Protein AF-A0A060BRW9-F1 (afdb_monomer_lite)

Secondary structure (DSSP, 8-state):
-PPPGGGS-GGGGS-TTS---TT-------EEEEEEESSHHHHHHS--STTEEEEE-THHHHH--SSSEETTSSS--GGGHHHHTTHHHHHHHHHH---SEEEEEETT-

Structure (mmCIF, N/CA/C/O backbone):
data_AF-A0A060BRW9-F1
#
_entry.id   AF-A0A060BRW9-F1
#
loop_
_atom_site.group_PDB
_atom_site.id
_atom_site.type_symbol
_atom_site.label_atom_id
_atom_site.label_alt_id
_atom_site.label_comp_id
_atom_site.label_asym_id
_atom_site.label_entity_id
_atom_site.label_seq_id
_atom_site.pdbx_PDB_ins_code
_atom_site.Cartn_x
_atom_site.Cartn_y
_atom_site.Cartn_z
_atom_site.occupancy
_atom_site.B_iso_or_equiv
_atom_site.auth_seq_id
_atom_site.auth_comp_id
_atom_site.auth_asym_id
_atom_site.auth_atom_id
_atom_site.pdbx_PDB_model_num
ATOM 1 N N . MET A 1 1 ? -47.088 -2.646 21.583 1.00 39.97 1 MET A N 1
ATOM 2 C CA . MET A 1 1 ? -47.542 -1.340 22.097 1.00 39.97 1 MET A CA 1
ATOM 3 C C . MET A 1 1 ? -46.438 -0.351 21.786 1.00 39.97 1 MET A C 1
ATOM 5 O O . MET A 1 1 ? -45.440 -0.335 22.492 1.00 39.97 1 MET A O 1
ATOM 9 N N . GLU A 1 2 ? -46.548 0.338 20.651 1.00 41.41 2 GLU A N 1
ATOM 10 C CA . GLU A 1 2 ? -45.625 1.417 20.286 1.00 41.41 2 GLU A CA 1
ATOM 11 C C . GLU A 1 2 ? -45.956 2.637 21.148 1.00 41.41 2 GLU A C 1
ATOM 13 O O . GLU A 1 2 ? -47.100 3.085 21.165 1.00 41.41 2 GLU A O 1
ATOM 18 N N . LEU A 1 3 ? -44.976 3.129 21.904 1.00 43.69 3 LEU A N 1
ATOM 19 C CA . LEU A 1 3 ? -45.092 4.395 22.623 1.00 43.69 3 LEU A CA 1
ATOM 20 C C . LEU A 1 3 ? -44.765 5.525 21.645 1.00 43.69 3 LEU A C 1
ATOM 22 O O . LEU A 1 3 ? -43.735 5.486 20.969 1.00 43.69 3 LEU A O 1
ATOM 26 N N . SER A 1 4 ? -45.668 6.501 21.545 1.00 54.47 4 SER A N 1
ATOM 27 C CA . SER A 1 4 ? -45.520 7.647 20.657 1.00 54.47 4 SER A CA 1
ATOM 28 C C . SER A 1 4 ? -44.482 8.621 21.222 1.00 54.47 4 SER A C 1
ATOM 30 O O . SER A 1 4 ? -44.374 8.811 22.432 1.00 54.47 4 SER A O 1
ATOM 32 N N . ILE A 1 5 ? -43.704 9.264 20.348 1.00 56.06 5 ILE A N 1
ATOM 33 C CA . ILE A 1 5 ? -42.621 10.188 20.741 1.00 56.06 5 ILE A CA 1
ATOM 34 C C . ILE A 1 5 ? -43.131 11.429 21.504 1.00 56.06 5 ILE A C 1
ATOM 36 O O . ILE A 1 5 ? -42.341 12.148 22.111 1.00 56.06 5 ILE A O 1
ATOM 40 N N . PHE A 1 6 ? -44.444 11.669 21.487 1.00 59.84 6 PHE A N 1
ATOM 41 C CA . PHE A 1 6 ? -45.094 12.809 22.130 1.00 59.84 6 PHE A CA 1
ATOM 42 C C . PHE A 1 6 ? -45.402 12.591 23.617 1.00 59.84 6 PHE A C 1
ATOM 44 O O . PHE A 1 6 ? -45.711 13.557 24.307 1.00 59.84 6 PHE A O 1
ATOM 51 N N . ASP A 1 7 ? -45.266 11.363 24.125 1.00 64.19 7 ASP A N 1
ATOM 52 C CA . ASP A 1 7 ? -45.575 11.025 25.522 1.00 64.19 7 ASP A CA 1
ATOM 53 C C . ASP A 1 7 ? -44.355 11.131 26.459 1.00 64.19 7 ASP A C 1
ATOM 55 O O . ASP A 1 7 ? -44.431 10.790 27.640 1.00 64.19 7 ASP A O 1
ATOM 59 N N . ILE A 1 8 ? -43.207 11.594 25.948 1.00 60.91 8 ILE A N 1
ATOM 60 C CA . ILE A 1 8 ? -41.955 11.676 26.706 1.00 60.91 8 ILE A CA 1
ATOM 61 C C . ILE A 1 8 ? -41.808 13.091 27.302 1.00 60.91 8 ILE A C 1
ATOM 63 O O . ILE A 1 8 ? -41.731 14.065 26.549 1.00 60.91 8 ILE A O 1
ATOM 67 N N . PRO A 1 9 ? -41.747 13.249 28.638 1.00 65.56 9 PRO A N 1
ATOM 68 C CA . PRO A 1 9 ? -41.603 14.558 29.271 1.00 65.56 9 PRO A CA 1
ATOM 69 C C . PRO A 1 9 ? -40.269 15.219 28.891 1.00 65.56 9 PRO A C 1
ATOM 71 O O . PRO A 1 9 ? -39.212 14.597 28.950 1.00 65.56 9 PRO A O 1
ATOM 74 N N . PHE A 1 10 ? -40.301 16.514 28.553 1.00 59.19 10 PHE A N 1
ATOM 75 C CA . PHE A 1 10 ? -39.138 17.277 28.063 1.00 59.19 10 PHE A CA 1
ATOM 76 C C . PHE A 1 10 ? -37.913 17.221 28.998 1.00 59.19 10 PHE A C 1
ATOM 78 O O . PHE A 1 10 ? -36.774 17.313 28.548 1.00 59.19 10 PHE A O 1
ATOM 85 N N . SER A 1 11 ? -38.127 17.006 30.300 1.00 56.41 11 SER A N 1
ATOM 86 C CA . SER A 1 11 ? -37.057 16.861 31.291 1.00 56.41 11 SER A CA 1
ATOM 87 C C . SER A 1 11 ? -36.241 15.572 31.152 1.00 56.41 11 SER A C 1
ATOM 89 O O . SER A 1 11 ? -35.112 15.537 31.631 1.00 56.41 11 SER A O 1
ATOM 91 N N . SER A 1 12 ? -36.762 14.523 30.503 1.00 53.25 12 SER A N 1
ATOM 92 C CA . SER A 1 12 ? -36.022 13.271 30.288 1.00 53.25 12 SER A CA 1
ATOM 93 C C . SER A 1 12 ? -35.185 13.269 29.004 1.00 53.25 12 SER A C 1
ATOM 95 O O . SER A 1 12 ? -34.451 12.318 28.771 1.00 53.25 12 SER A O 1
ATOM 97 N N . LEU A 1 13 ? -35.258 14.320 28.174 1.00 51.38 13 LEU A N 1
ATOM 98 C CA . LEU A 1 13 ? -34.431 14.468 26.963 1.00 51.38 13 LEU A CA 1
ATOM 99 C C . LEU A 1 13 ? -32.984 14.907 27.258 1.00 51.38 13 LEU A C 1
ATOM 101 O O . LEU A 1 13 ? -32.147 14.886 26.357 1.00 51.38 13 LEU A O 1
ATOM 105 N N . TYR A 1 14 ? -32.689 15.308 28.498 1.00 51.56 14 TYR A N 1
ATOM 106 C CA . TYR A 1 14 ? -31.382 15.832 28.917 1.00 51.56 14 TYR A CA 1
ATOM 107 C C . TYR A 1 14 ? -30.698 14.992 30.002 1.00 51.56 14 TYR A C 1
ATOM 109 O O . TYR A 1 14 ? -29.629 15.372 30.481 1.00 51.56 14 TYR A O 1
ATOM 117 N N . ASP A 1 15 ? -31.281 13.852 30.381 1.00 47.91 15 ASP A N 1
ATOM 118 C CA . ASP A 1 15 ? -30.623 12.919 31.288 1.00 47.91 15 ASP A CA 1
ATOM 119 C C . ASP A 1 15 ? -29.503 12.184 30.537 1.00 47.91 15 ASP A C 1
ATOM 121 O O . ASP A 1 15 ? -29.725 11.273 29.739 1.00 47.91 15 ASP A O 1
ATOM 125 N N . SER A 1 16 ? -28.264 12.605 30.791 1.00 53.50 16 SER A N 1
ATOM 126 C CA . SER A 1 16 ? -27.053 12.044 30.190 1.00 53.50 16 SER A CA 1
ATOM 127 C C . SER A 1 16 ? -26.795 10.583 30.573 1.00 53.50 16 SER A C 1
ATOM 129 O O . SER A 1 16 ? -25.894 9.963 30.003 1.00 53.50 16 SER A O 1
ATOM 131 N N . THR A 1 17 ? -27.574 10.019 31.503 1.00 57.59 17 THR A N 1
ATOM 132 C CA . THR A 1 17 ? -27.457 8.622 31.933 1.00 57.59 17 THR A CA 1
ATOM 133 C C . THR A 1 17 ? -28.497 7.680 31.334 1.00 57.59 17 THR A C 1
ATOM 135 O O . THR A 1 17 ? -28.288 6.467 31.370 1.00 57.59 17 THR A O 1
ATOM 138 N N . LEU A 1 18 ? -29.555 8.185 30.692 1.00 52.94 18 LEU A N 1
ATOM 139 C CA . LEU A 1 18 ? -30.570 7.353 30.051 1.00 52.94 18 LEU A CA 1
ATOM 140 C C . LEU A 1 18 ? -30.922 7.910 28.668 1.00 52.94 18 LEU A C 1
ATOM 142 O O . LEU A 1 18 ? -31.803 8.740 28.509 1.00 52.94 18 LEU A O 1
ATOM 146 N N . ILE A 1 19 ? -30.276 7.327 27.652 1.00 55.66 19 ILE A N 1
ATOM 147 C CA . ILE A 1 19 ? -30.675 7.408 26.240 1.00 55.66 19 ILE A CA 1
ATOM 148 C C . ILE A 1 19 ? -30.416 8.797 25.619 1.00 55.66 19 ILE A C 1
ATOM 150 O O . ILE A 1 19 ? -31.323 9.587 25.375 1.00 55.66 19 ILE A O 1
ATOM 154 N N . GLY A 1 20 ? -29.156 9.061 25.249 1.00 52.62 20 GLY A N 1
ATOM 155 C CA . GLY A 1 20 ? -28.864 10.081 24.234 1.00 52.62 20 GLY A CA 1
ATOM 156 C C . GLY A 1 20 ? -29.676 9.820 22.951 1.00 52.62 20 GLY A C 1
ATOM 157 O O . GLY A 1 20 ? -30.073 8.675 22.708 1.00 52.62 20 GLY A O 1
ATOM 158 N N . PRO A 1 21 ? -29.952 10.842 22.117 1.00 53.53 21 PRO A N 1
ATOM 159 C CA . PRO A 1 21 ? -30.840 10.684 20.971 1.00 53.53 21 PRO A CA 1
ATOM 160 C C . PRO A 1 21 ? -30.386 9.509 20.098 1.00 53.53 21 PRO A C 1
ATOM 162 O O . PRO A 1 21 ? -29.208 9.394 19.759 1.00 53.53 21 PRO A O 1
ATOM 165 N N . MET A 1 22 ? -31.331 8.630 19.750 1.00 45.47 22 MET A N 1
ATOM 166 C CA . MET A 1 22 ? -31.116 7.317 19.115 1.00 45.47 22 MET A CA 1
ATOM 167 C C . MET A 1 22 ? -30.287 7.359 17.811 1.00 45.47 22 MET A C 1
ATOM 169 O O . MET A 1 22 ? -29.791 6.326 17.358 1.00 45.47 22 MET A O 1
ATOM 173 N N . TRP A 1 23 ? -30.103 8.542 17.216 1.00 57.28 23 TRP A N 1
ATOM 174 C CA . TRP A 1 23 ? -29.238 8.776 16.058 1.00 57.28 23 TRP A CA 1
ATOM 175 C C . TRP A 1 23 ? -27.740 8.885 16.395 1.00 57.28 23 TRP A C 1
ATOM 177 O O . TRP A 1 23 ? -26.914 8.729 15.499 1.00 57.28 23 TRP A O 1
ATOM 187 N N . ILE A 1 24 ? -27.349 9.088 17.660 1.00 52.25 24 ILE A N 1
ATOM 188 C CA . ILE A 1 24 ? -25.945 9.019 18.102 1.00 52.25 24 ILE A CA 1
ATOM 189 C C . ILE A 1 24 ? -25.623 7.567 18.462 1.00 52.25 24 ILE A C 1
ATOM 191 O O . ILE A 1 24 ? -25.251 7.229 19.584 1.00 52.25 24 ILE A O 1
ATOM 195 N N . LYS A 1 25 ? -25.732 6.667 17.484 1.00 53.25 25 LYS A N 1
ATOM 196 C CA . LYS A 1 25 ? -24.968 5.422 17.546 1.00 53.25 25 LYS A CA 1
ATOM 197 C C . LYS A 1 25 ? -23.548 5.757 17.111 1.00 53.25 25 LYS A C 1
ATOM 199 O O . LYS A 1 25 ? -23.186 5.556 15.956 1.00 53.25 25 LYS A O 1
ATOM 204 N N . ASN A 1 26 ? -22.741 6.278 18.036 1.00 58.69 26 ASN A N 1
ATOM 205 C CA . ASN A 1 26 ? -21.294 6.406 17.847 1.00 58.69 26 ASN A CA 1
ATOM 206 C C . ASN A 1 26 ? -20.650 5.009 17.888 1.00 58.69 26 ASN A C 1
ATOM 208 O O . ASN A 1 26 ? -19.898 4.667 18.796 1.00 58.69 26 ASN A O 1
ATOM 212 N N . GLY A 1 27 ? -20.984 4.170 16.905 1.00 65.00 27 GLY A N 1
ATOM 213 C CA . GLY A 1 27 ? -20.232 2.962 16.611 1.00 65.00 27 GLY A CA 1
ATOM 214 C C . GLY A 1 27 ? -18.838 3.370 16.150 1.00 65.00 27 GLY A C 1
ATOM 215 O O . GLY A 1 27 ? -18.688 4.237 15.288 1.00 65.00 27 GLY A O 1
ATOM 216 N N . LYS A 1 28 ? -17.807 2.772 16.746 1.00 72.56 28 LYS A N 1
ATOM 217 C CA . LYS A 1 28 ? -16.419 2.980 16.334 1.00 72.56 28 LYS A CA 1
ATOM 218 C C . LYS A 1 28 ? -16.252 2.457 14.902 1.00 72.56 28 LYS A C 1
ATOM 220 O O . LYS A 1 28 ? -16.170 1.248 14.716 1.00 72.56 28 LYS A O 1
ATOM 225 N N . LYS A 1 29 ? -16.236 3.356 13.913 1.00 81.31 29 LYS A N 1
ATOM 226 C CA . LYS A 1 29 ? -16.012 3.009 12.500 1.00 81.31 29 LYS A CA 1
ATOM 227 C C . LYS A 1 29 ? -14.595 2.460 12.307 1.00 81.31 29 LYS A C 1
ATOM 229 O O . LYS A 1 29 ? -13.644 3.040 12.841 1.00 81.31 29 LYS A O 1
ATOM 234 N N . ASP A 1 30 ? -14.447 1.363 11.563 1.00 88.62 30 ASP A N 1
ATOM 235 C CA . ASP A 1 30 ? -13.135 0.809 11.206 1.00 88.62 30 ASP A CA 1
ATOM 236 C C . ASP A 1 30 ? -12.516 1.661 10.094 1.00 88.62 30 ASP A C 1
ATOM 238 O O . ASP A 1 30 ? -13.030 1.722 8.974 1.00 88.62 30 ASP A O 1
ATOM 242 N N . MET A 1 31 ? -11.412 2.333 10.418 1.00 90.94 31 MET A N 1
ATOM 243 C CA . MET A 1 31 ? -10.661 3.166 9.485 1.00 90.94 31 MET A CA 1
ATOM 244 C C . MET A 1 31 ? -9.306 2.532 9.201 1.00 90.94 31 MET A C 1
ATOM 246 O O . MET A 1 31 ? -8.550 2.215 10.124 1.00 90.94 31 MET A O 1
ATOM 250 N N . ARG A 1 32 ? -8.974 2.410 7.915 1.00 93.06 32 ARG A N 1
ATOM 251 C CA . ARG A 1 32 ? -7.673 1.922 7.453 1.00 93.06 32 ARG A CA 1
ATOM 252 C C . ARG A 1 32 ? -7.092 2.900 6.451 1.00 93.06 32 ARG A C 1
ATOM 254 O O . ARG A 1 32 ? -7.725 3.203 5.446 1.00 93.06 32 ARG A O 1
ATOM 261 N N . ILE A 1 33 ? -5.892 3.390 6.734 1.00 93.06 33 ILE A N 1
ATOM 262 C CA . ILE A 1 33 ? -5.136 4.250 5.828 1.00 93.06 33 ILE A CA 1
ATOM 263 C C . ILE A 1 33 ? -4.010 3.411 5.238 1.00 93.06 33 ILE A C 1
ATOM 265 O O . ILE A 1 33 ? -3.180 2.886 5.976 1.00 93.06 33 ILE A O 1
ATOM 269 N N . LEU A 1 34 ? -3.983 3.278 3.919 1.00 93.50 34 LEU A N 1
ATOM 270 C CA . LEU A 1 34 ? -2.936 2.563 3.210 1.00 93.50 34 LEU A CA 1
ATOM 271 C C . LEU A 1 34 ? -1.846 3.534 2.771 1.00 93.50 34 LEU A C 1
ATOM 273 O O . LEU A 1 34 ? -2.096 4.482 2.031 1.00 93.50 34 LEU A O 1
ATOM 277 N N . VAL A 1 35 ? -0.629 3.276 3.225 1.00 93.62 35 VAL A N 1
ATOM 278 C CA . VAL A 1 35 ? 0.579 3.969 2.802 1.00 93.62 35 VAL A CA 1
ATOM 279 C C . VAL A 1 35 ? 1.190 3.179 1.657 1.00 93.62 35 VAL A C 1
ATOM 281 O O . VAL A 1 35 ? 1.620 2.036 1.840 1.00 93.62 35 VAL A O 1
ATOM 284 N N . VAL A 1 36 ? 1.202 3.783 0.473 1.00 92.62 36 VAL A N 1
ATOM 285 C CA . VAL A 1 36 ? 1.713 3.147 -0.743 1.00 92.62 36 VAL A CA 1
ATOM 286 C C . VAL A 1 36 ? 3.238 3.136 -0.717 1.00 92.62 36 VAL A C 1
ATOM 288 O O . VAL A 1 36 ? 3.868 4.173 -0.495 1.00 92.62 36 VAL A O 1
ATOM 291 N N . ALA A 1 37 ? 3.817 1.959 -0.946 1.00 91.81 37 ALA A N 1
ATOM 292 C CA . ALA A 1 37 ? 5.252 1.745 -1.040 1.00 91.81 37 ALA A CA 1
ATOM 293 C C . ALA A 1 37 ? 5.602 1.056 -2.366 1.00 91.81 37 ALA A C 1
ATOM 295 O O . ALA A 1 37 ? 5.204 -0.079 -2.622 1.00 91.81 37 ALA A O 1
ATOM 296 N N . SER A 1 38 ? 6.399 1.733 -3.187 1.00 89.25 38 SER A N 1
ATOM 297 C CA . SER A 1 38 ? 6.951 1.208 -4.445 1.00 89.25 38 SER A CA 1
ATOM 298 C C . SER A 1 38 ? 8.419 0.796 -4.315 1.00 89.25 38 SER A C 1
ATOM 300 O O . SER A 1 38 ? 9.024 0.328 -5.277 1.00 89.25 38 SER A O 1
ATOM 302 N N . SER A 1 39 ? 9.032 0.999 -3.145 1.00 88.25 39 SER A N 1
ATOM 303 C CA . SER A 1 39 ? 10.421 0.622 -2.882 1.00 88.25 39 SER A CA 1
ATOM 304 C C . SER A 1 39 ? 10.667 0.299 -1.400 1.00 88.25 39 SER A C 1
ATOM 306 O O . SER A 1 39 ? 9.919 0.767 -0.533 1.00 88.25 39 SER A O 1
ATOM 308 N N . PRO A 1 40 ? 11.762 -0.419 -1.066 1.00 86.25 40 PRO A N 1
ATOM 309 C CA . PRO A 1 40 ? 12.121 -0.717 0.325 1.00 86.25 40 PRO A CA 1
ATOM 310 C C . PRO A 1 40 ? 12.332 0.525 1.190 1.00 86.25 40 PRO A C 1
ATOM 312 O O . PRO A 1 40 ? 12.124 0.501 2.399 1.00 86.25 40 PRO A O 1
ATOM 315 N N . LYS A 1 41 ? 12.776 1.631 0.587 1.00 88.25 41 LYS A N 1
ATOM 316 C CA . LYS A 1 41 ? 12.997 2.886 1.310 1.00 88.25 41 LYS A CA 1
ATOM 317 C C . LYS A 1 41 ? 11.681 3.456 1.839 1.00 88.25 41 LYS A C 1
ATOM 319 O O . LYS A 1 41 ? 11.640 3.943 2.962 1.00 88.25 41 LYS A O 1
ATOM 324 N N . GLU A 1 42 ? 10.631 3.394 1.030 1.00 87.44 42 GLU A N 1
ATOM 325 C CA . GLU A 1 42 ? 9.307 3.924 1.364 1.00 87.44 42 GLU A CA 1
ATOM 326 C C . GLU A 1 42 ? 8.635 3.075 2.435 1.00 87.44 42 GLU A C 1
ATOM 328 O O . GLU A 1 42 ? 8.115 3.609 3.409 1.00 87.44 42 GLU A O 1
ATOM 333 N N . GLU A 1 43 ? 8.743 1.753 2.304 1.00 86.50 43 GLU A N 1
ATOM 334 C CA . GLU A 1 43 ? 8.254 0.788 3.290 1.00 86.50 43 GLU A CA 1
ATOM 335 C C . GLU A 1 43 ? 8.881 1.009 4.675 1.00 86.50 43 GLU A C 1
ATOM 337 O O . GLU A 1 43 ? 8.167 1.023 5.677 1.00 86.50 43 GLU A O 1
ATOM 342 N N . LYS A 1 44 ? 10.192 1.274 4.736 1.00 86.75 44 LYS A N 1
ATOM 343 C CA . LYS A 1 44 ? 10.893 1.596 5.991 1.00 86.75 44 LYS A CA 1
ATOM 344 C C . LYS A 1 44 ? 10.523 2.957 6.576 1.00 86.75 44 LYS A C 1
ATOM 346 O O . LYS A 1 44 ? 10.658 3.152 7.779 1.00 86.75 44 LYS A O 1
ATOM 351 N N . MET A 1 45 ? 10.111 3.905 5.737 1.00 84.88 45 MET A N 1
ATOM 352 C CA . MET A 1 45 ? 9.710 5.251 6.163 1.00 84.88 45 MET A CA 1
ATOM 353 C C . MET A 1 45 ? 8.234 5.333 6.559 1.00 84.88 45 MET A C 1
ATOM 355 O O . MET A 1 45 ? 7.836 6.284 7.228 1.00 84.88 45 MET A O 1
ATOM 359 N N . ALA A 1 46 ? 7.419 4.365 6.146 1.00 83.94 46 ALA A N 1
ATOM 360 C CA . ALA A 1 46 ? 5.999 4.356 6.432 1.00 83.94 46 ALA A CA 1
ATOM 361 C C . ALA A 1 46 ? 5.714 4.141 7.927 1.00 83.94 46 ALA A C 1
ATOM 363 O O . ALA A 1 46 ? 6.324 3.307 8.599 1.00 83.94 46 ALA A O 1
ATOM 364 N N . PHE A 1 47 ? 4.728 4.872 8.449 1.00 80.44 47 PHE A N 1
ATOM 365 C CA . PHE A 1 47 ? 4.255 4.691 9.818 1.00 80.44 47 PHE A CA 1
ATOM 366 C C . PHE A 1 47 ? 3.518 3.354 9.956 1.00 80.44 47 PHE A C 1
ATOM 368 O O . PHE A 1 47 ? 2.416 3.186 9.444 1.00 80.44 47 PHE A O 1
ATOM 375 N N . LYS A 1 48 ? 4.101 2.407 10.698 1.00 77.75 48 LYS A N 1
ATOM 376 C CA . LYS A 1 48 ? 3.522 1.074 10.945 1.00 77.75 48 LYS A CA 1
ATOM 377 C C . LYS A 1 48 ? 2.692 1.022 12.230 1.00 77.75 48 LYS A C 1
ATOM 379 O O . LYS A 1 48 ? 2.965 0.236 13.135 1.00 77.75 48 LYS A O 1
ATOM 384 N N . LYS A 1 49 ? 1.704 1.909 12.363 1.00 85.44 49 LYS A N 1
ATOM 385 C CA . LYS A 1 49 ? 0.807 1.945 13.530 1.00 85.44 49 LYS A CA 1
ATOM 386 C C . LYS A 1 49 ? -0.621 2.194 13.084 1.00 85.44 49 LYS A C 1
ATOM 388 O O . LYS A 1 49 ? -0.859 3.090 12.285 1.00 85.44 49 LYS A O 1
ATOM 393 N N . ARG A 1 50 ? -1.582 1.472 13.673 1.00 84.25 50 ARG A N 1
ATOM 394 C CA . ARG A 1 50 ? -3.013 1.690 13.408 1.00 84.25 50 ARG A CA 1
ATOM 395 C C . ARG A 1 50 ? -3.375 3.178 13.551 1.00 84.25 50 ARG A C 1
ATOM 397 O O . ARG A 1 50 ? -2.985 3.779 14.557 1.00 84.25 50 ARG A O 1
ATOM 404 N N . PRO A 1 51 ? -4.125 3.757 12.598 1.00 88.94 51 PRO A N 1
ATOM 405 C CA . PRO A 1 51 ? -4.837 3.112 11.481 1.00 88.94 51 PRO A CA 1
ATOM 406 C C . PRO A 1 51 ? -4.024 2.951 10.177 1.00 88.94 51 PRO A C 1
ATOM 408 O O . PRO A 1 51 ? -4.609 2.592 9.159 1.00 88.94 51 PRO A O 1
ATOM 411 N N . TYR A 1 52 ? -2.717 3.220 10.185 1.00 91.62 52 TYR A N 1
ATOM 412 C CA . TYR A 1 52 ? -1.850 3.134 9.008 1.00 91.62 52 TYR A CA 1
ATOM 413 C C . TYR A 1 52 ? -1.351 1.707 8.768 1.00 91.62 52 TYR A C 1
ATOM 415 O O . TYR A 1 52 ? -0.864 1.045 9.688 1.00 91.62 52 TYR A O 1
ATOM 423 N N . TYR A 1 53 ? -1.453 1.271 7.518 1.00 92.81 53 TYR A N 1
ATOM 424 C CA . TYR A 1 53 ? -0.961 -0.003 7.007 1.00 92.81 53 TYR A CA 1
ATOM 425 C C . TYR A 1 53 ? -0.172 0.245 5.730 1.00 92.81 53 TYR A C 1
ATOM 427 O O . TYR A 1 53 ? -0.446 1.190 4.998 1.00 92.81 53 TYR A O 1
ATOM 435 N N . THR A 1 54 ? 0.793 -0.609 5.437 1.00 93.31 54 THR A N 1
ATOM 436 C CA . THR A 1 54 ? 1.641 -0.499 4.251 1.00 93.31 54 THR A CA 1
ATOM 437 C C . THR A 1 54 ? 1.147 -1.412 3.138 1.00 93.31 54 THR A C 1
ATOM 439 O O . THR A 1 54 ? 0.853 -2.585 3.369 1.00 93.31 54 THR A O 1
ATOM 442 N N . ILE A 1 55 ? 1.077 -0.890 1.915 1.00 92.56 55 ILE A N 1
ATOM 443 C CA . ILE A 1 55 ? 0.766 -1.679 0.722 1.00 92.56 55 ILE A CA 1
ATOM 444 C C . ILE A 1 55 ? 1.904 -1.570 -0.285 1.00 92.56 55 ILE A C 1
ATOM 446 O O . ILE A 1 55 ? 2.317 -0.473 -0.659 1.00 92.56 55 ILE A O 1
ATOM 450 N N . SER A 1 56 ? 2.420 -2.722 -0.705 1.00 93.25 56 SER A N 1
ATOM 451 C CA . SER A 1 56 ? 3.378 -2.788 -1.809 1.00 93.25 56 SER A CA 1
ATOM 452 C C . SER A 1 56 ? 2.650 -2.730 -3.149 1.00 93.25 56 SER A C 1
ATOM 454 O O . SER A 1 56 ? 1.603 -3.368 -3.295 1.00 93.25 56 SER A O 1
ATOM 456 N N . VAL A 1 57 ? 3.193 -1.946 -4.088 1.00 91.38 57 VAL A N 1
ATOM 457 C CA . VAL A 1 57 ? 2.666 -1.804 -5.458 1.00 91.38 57 VAL A CA 1
ATOM 458 C C . VAL A 1 57 ? 3.698 -2.126 -6.541 1.00 91.38 57 VAL A C 1
ATOM 460 O O . VAL A 1 57 ? 4.914 -1.998 -6.348 1.00 91.38 57 VAL A O 1
ATOM 463 N N . GLY A 1 58 ? 3.208 -2.525 -7.716 1.00 87.69 58 GLY A N 1
ATOM 464 C CA . GLY A 1 58 ? 4.022 -2.710 -8.916 1.00 87.69 58 GLY A CA 1
ATOM 465 C C . GLY A 1 58 ? 5.051 -3.840 -8.810 1.00 87.69 58 GLY A C 1
ATOM 466 O O . GLY A 1 58 ? 4.772 -4.922 -8.297 1.00 87.69 58 GLY A O 1
ATOM 467 N N . ASN A 1 59 ? 6.265 -3.617 -9.334 1.00 82.19 59 ASN A N 1
ATOM 468 C CA . ASN A 1 59 ? 7.308 -4.652 -9.304 1.00 82.19 59 ASN A CA 1
ATOM 469 C C . ASN A 1 59 ? 7.758 -4.976 -7.871 1.00 82.19 59 ASN A C 1
ATOM 471 O O . ASN A 1 59 ? 8.103 -6.116 -7.570 1.00 82.19 59 ASN A O 1
ATOM 475 N N . TYR A 1 60 ? 7.676 -3.992 -6.972 1.00 82.75 60 TYR A N 1
ATOM 476 C CA . TYR A 1 60 ? 8.027 -4.176 -5.571 1.00 82.75 60 TYR A CA 1
ATOM 477 C C . TYR A 1 60 ? 7.106 -5.185 -4.872 1.00 82.75 60 TYR A C 1
ATOM 479 O O . TYR A 1 60 ? 7.584 -5.958 -4.048 1.00 82.75 60 TYR A O 1
ATOM 487 N N . SER A 1 61 ? 5.829 -5.289 -5.256 1.00 82.81 61 SER A N 1
ATOM 488 C CA . SER A 1 61 ? 4.899 -6.305 -4.726 1.00 82.81 61 SER A CA 1
ATOM 489 C C . SER A 1 61 ? 5.331 -7.745 -4.998 1.00 82.81 61 SER A C 1
ATOM 491 O O . SER A 1 61 ? 4.985 -8.656 -4.243 1.00 82.81 61 SER A O 1
ATOM 493 N N . LYS A 1 62 ? 6.079 -7.979 -6.083 1.00 83.44 62 LYS A N 1
ATOM 494 C CA . LYS A 1 62 ? 6.561 -9.317 -6.456 1.00 83.44 62 LYS A CA 1
ATOM 495 C C . LYS A 1 62 ? 7.742 -9.753 -5.594 1.00 83.44 62 LYS A C 1
ATOM 497 O O . LYS A 1 62 ? 7.843 -10.923 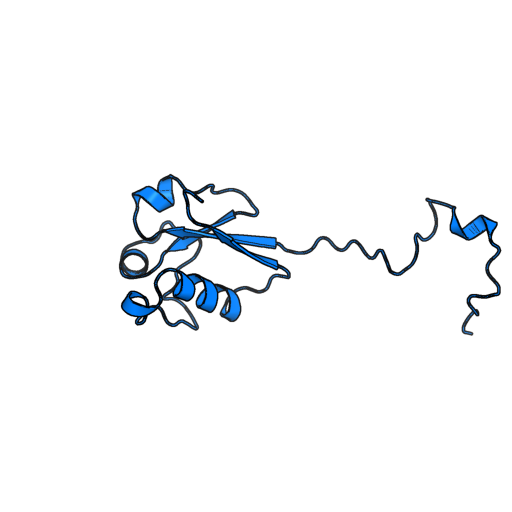-5.244 1.00 83.44 62 LYS A O 1
ATOM 502 N N . GLU A 1 63 ? 8.605 -8.808 -5.243 1.00 79.75 63 GLU A N 1
ATOM 503 C CA . GLU A 1 63 ? 9.853 -9.062 -4.518 1.00 79.75 63 GLU A CA 1
ATOM 504 C C . GLU A 1 63 ? 9.695 -8.906 -2.997 1.00 79.75 63 GLU A C 1
ATOM 506 O O . GLU A 1 63 ? 10.444 -9.500 -2.223 1.00 79.75 63 GLU A O 1
ATOM 511 N N . ASN A 1 64 ? 8.712 -8.125 -2.544 1.00 79.62 64 ASN A N 1
ATOM 512 C CA . ASN A 1 64 ? 8.563 -7.762 -1.142 1.00 79.62 64 ASN A CA 1
ATOM 513 C C . ASN A 1 64 ? 7.598 -8.677 -0.382 1.00 79.62 64 ASN A C 1
ATOM 515 O O . ASN A 1 64 ? 6.474 -8.898 -0.822 1.00 79.62 64 ASN A O 1
ATOM 519 N N . ASN A 1 65 ? 7.993 -9.117 0.816 1.00 77.25 65 ASN A N 1
ATOM 520 C CA . ASN A 1 65 ? 7.144 -9.840 1.776 1.00 77.25 65 ASN A CA 1
ATOM 521 C C . ASN A 1 65 ? 6.930 -9.078 3.098 1.00 77.25 65 ASN A C 1
ATOM 523 O O . ASN A 1 65 ? 6.277 -9.598 3.995 1.00 77.25 65 ASN A O 1
ATOM 527 N N . SER A 1 66 ? 7.475 -7.866 3.229 1.00 84.06 66 SER A N 1
ATOM 528 C CA . SER A 1 66 ? 7.518 -7.114 4.491 1.00 84.06 66 SER A CA 1
ATOM 529 C C . SER A 1 66 ? 6.365 -6.120 4.678 1.00 84.06 66 SER A C 1
ATOM 531 O O . SER A 1 66 ? 6.171 -5.626 5.789 1.00 84.06 66 SER A O 1
ATOM 533 N N . CYS A 1 67 ? 5.625 -5.791 3.611 1.00 86.12 67 CYS A N 1
ATOM 534 C CA . CYS A 1 67 ? 4.432 -4.941 3.695 1.00 86.12 67 CYS A CA 1
ATOM 535 C C . CYS A 1 67 ? 3.224 -5.718 4.229 1.00 86.12 67 CYS A C 1
ATOM 537 O O . CYS A 1 67 ? 3.114 -6.923 4.009 1.00 86.12 67 CYS A O 1
ATOM 539 N N . ASP A 1 68 ? 2.291 -5.005 4.863 1.00 90.56 68 ASP A N 1
ATOM 540 C CA . ASP A 1 68 ? 1.048 -5.591 5.385 1.00 90.56 68 ASP A CA 1
ATOM 541 C C . ASP A 1 68 ? 0.169 -6.146 4.255 1.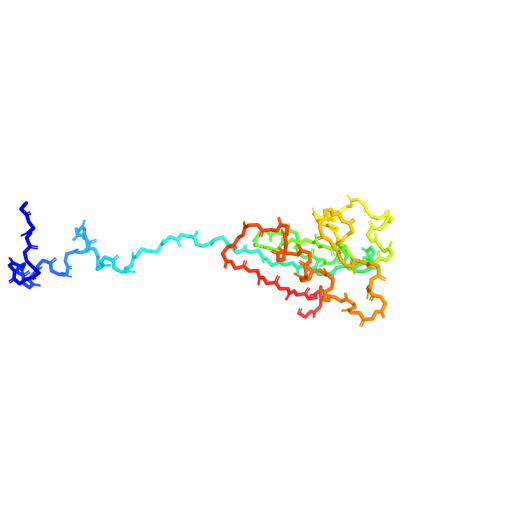00 90.56 68 ASP A C 1
ATOM 543 O O . ASP A 1 68 ? -0.461 -7.194 4.398 1.00 90.56 68 ASP A O 1
ATOM 547 N N . PHE A 1 69 ? 0.149 -5.444 3.119 1.00 91.75 69 PHE A N 1
ATOM 548 C CA . PHE A 1 69 ? -0.624 -5.804 1.937 1.00 91.75 69 PHE A CA 1
ATOM 549 C C . PHE A 1 69 ? 0.208 -5.736 0.655 1.00 91.75 69 PHE A C 1
ATOM 551 O O . PHE A 1 69 ? 1.255 -5.078 0.573 1.00 91.75 69 PHE A O 1
ATOM 558 N N . LYS A 1 70 ? -0.297 -6.401 -0.383 1.00 92.25 70 LYS A N 1
ATOM 559 C CA . LYS A 1 70 ? 0.273 -6.379 -1.727 1.00 92.25 70 LYS A CA 1
ATOM 560 C C . LYS A 1 70 ? -0.832 -6.172 -2.742 1.00 92.25 70 LYS A C 1
ATOM 562 O O . LYS A 1 70 ? -1.854 -6.851 -2.665 1.00 92.25 70 LYS A O 1
ATOM 567 N N . ASP A 1 71 ? -0.604 -5.287 -3.701 1.00 92.00 71 ASP A N 1
ATOM 568 C CA . ASP A 1 71 ? -1.576 -5.014 -4.756 1.00 92.00 71 ASP A CA 1
ATOM 569 C C . ASP A 1 71 ? -1.763 -6.179 -5.735 1.00 92.00 71 ASP A C 1
ATOM 571 O O . ASP A 1 71 ? -2.730 -6.160 -6.474 1.00 92.00 71 ASP A O 1
ATOM 575 N N . ASN A 1 72 ? -0.891 -7.192 -5.744 1.00 91.19 72 ASN A N 1
ATOM 576 C CA . ASN A 1 72 ? -0.901 -8.307 -6.700 1.00 91.19 72 ASN A CA 1
ATOM 577 C C . ASN A 1 72 ? -1.573 -9.595 -6.182 1.00 91.19 72 ASN A C 1
ATOM 579 O O . ASN A 1 72 ? -1.420 -10.659 -6.783 1.00 91.19 72 ASN A O 1
ATOM 583 N N . VAL A 1 73 ? -2.279 -9.531 -5.051 1.00 91.25 73 VAL A N 1
ATOM 584 C CA . VAL A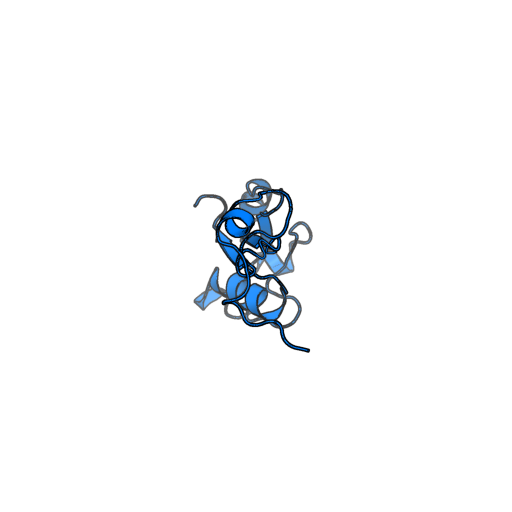 1 73 ? -2.942 -10.687 -4.418 1.00 91.25 73 VAL A CA 1
ATOM 585 C C . VAL A 1 73 ? -4.460 -10.552 -4.539 1.00 91.25 73 VAL A C 1
ATOM 587 O O . VAL A 1 73 ? -4.982 -9.450 -4.475 1.00 91.25 73 VAL A O 1
ATOM 590 N N . GLY A 1 74 ? -5.200 -11.654 -4.676 1.00 91.19 74 GLY A N 1
ATOM 591 C CA . GLY A 1 74 ? -6.666 -11.597 -4.762 1.00 91.19 74 GLY A CA 1
ATOM 592 C C . GLY A 1 74 ? -7.150 -10.873 -6.023 1.00 91.19 74 GLY A C 1
ATOM 593 O O . GLY A 1 74 ? -6.518 -10.972 -7.076 1.00 91.19 74 GLY A O 1
ATOM 594 N N . GLU A 1 75 ? -8.266 -10.149 -5.929 1.00 93.12 75 GLU A N 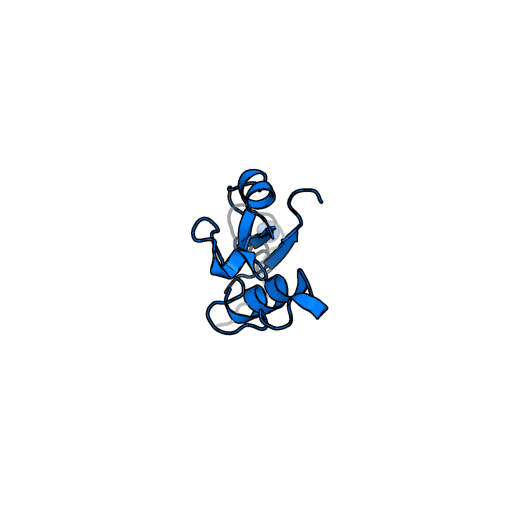1
ATOM 595 C CA . GLU A 1 75 ? -8.776 -9.366 -7.059 1.00 93.12 75 GLU A CA 1
ATOM 596 C C . GLU A 1 75 ? -7.955 -8.083 -7.212 1.00 93.12 75 GLU A C 1
ATOM 598 O O . GLU A 1 75 ? -7.927 -7.237 -6.313 1.00 93.12 75 GLU A O 1
ATOM 603 N N . ASN A 1 76 ? -7.269 -7.946 -8.346 1.00 93.75 76 ASN A N 1
ATOM 604 C CA . ASN A 1 76 ? -6.330 -6.860 -8.556 1.00 93.75 76 ASN A CA 1
ATOM 605 C C . ASN A 1 76 ? -6.197 -6.415 -10.015 1.00 93.75 76 ASN A C 1
ATOM 607 O O . ASN A 1 76 ? -6.645 -7.087 -10.939 1.00 93.75 76 ASN A O 1
ATOM 611 N N . ILE A 1 77 ? -5.538 -5.268 -10.181 1.00 93.00 77 ILE A N 1
ATOM 612 C CA . ILE A 1 77 ? -5.131 -4.694 -11.467 1.00 93.00 77 ILE A CA 1
ATOM 613 C C . ILE A 1 77 ? -3.638 -4.324 -11.454 1.00 93.00 77 ILE A C 1
ATOM 615 O O . ILE A 1 77 ? -3.230 -3.360 -12.104 1.00 93.00 77 ILE A O 1
ATOM 619 N N . SER A 1 78 ? -2.806 -5.057 -10.700 1.00 89.62 78 SER A N 1
ATOM 620 C CA . SER A 1 78 ? -1.386 -4.709 -10.510 1.00 89.62 78 SER A CA 1
ATOM 621 C C . SER A 1 78 ? -0.593 -4.697 -11.820 1.00 89.62 78 SER A C 1
ATOM 623 O O . SER A 1 78 ? 0.378 -3.956 -11.959 1.00 89.62 78 SER A O 1
ATOM 625 N N . ASP A 1 79 ? -1.026 -5.463 -12.824 1.00 88.88 79 ASP A N 1
ATOM 626 C CA . ASP A 1 79 ? -0.405 -5.472 -14.156 1.00 88.88 79 ASP A CA 1
ATOM 627 C C . ASP A 1 79 ? -0.523 -4.120 -14.876 1.00 88.88 79 ASP A C 1
ATOM 629 O O . ASP A 1 79 ? 0.314 -3.771 -15.711 1.00 88.88 79 ASP A O 1
ATOM 633 N N . LEU A 1 80 ? -1.519 -3.313 -14.502 1.00 89.75 80 LEU A N 1
ATOM 634 C CA . LEU A 1 80 ? -1.734 -1.973 -15.034 1.00 89.75 80 LEU A CA 1
ATOM 635 C C . LEU A 1 80 ? -1.032 -0.884 -14.205 1.00 89.75 80 LEU A C 1
ATOM 637 O O . LEU A 1 80 ? -1.209 0.301 -14.489 1.00 89.75 80 LEU A O 1
ATOM 641 N N . ASN A 1 81 ? -0.183 -1.248 -13.235 1.00 88.44 81 ASN A N 1
ATOM 642 C CA . ASN A 1 81 ? 0.563 -0.290 -12.409 1.00 88.44 81 ASN A CA 1
ATOM 643 C C . ASN A 1 81 ? 1.406 0.689 -13.243 1.00 88.44 81 ASN A C 1
ATOM 645 O O . ASN A 1 81 ? 1.598 1.827 -12.837 1.00 88.44 81 ASN A O 1
ATOM 649 N N . LYS A 1 82 ? 1.865 0.293 -14.440 1.00 86.94 82 LYS A N 1
ATOM 650 C CA . LYS A 1 82 ? 2.573 1.203 -15.362 1.00 86.94 82 LYS A CA 1
ATOM 651 C C . LYS A 1 82 ? 1.726 2.399 -15.819 1.00 86.94 82 LYS A C 1
ATOM 653 O O . LYS A 1 82 ? 2.294 3.434 -16.141 1.00 86.94 82 LYS A O 1
ATOM 658 N N . ASN A 1 83 ? 0.404 2.241 -15.859 1.00 90.38 83 ASN A N 1
ATOM 659 C CA . ASN A 1 83 ? -0.529 3.258 -16.344 1.00 90.38 83 ASN A CA 1
ATOM 660 C C . ASN A 1 83 ? -1.279 3.954 -15.199 1.00 90.38 83 ASN A C 1
ATOM 662 O O . ASN A 1 83 ? -1.619 5.125 -15.322 1.00 90.38 83 ASN A O 1
ATOM 666 N N . PHE A 1 84 ? -1.553 3.233 -14.108 1.00 88.62 84 PHE A N 1
ATOM 667 C CA . PHE A 1 84 ? -2.404 3.705 -13.009 1.00 88.62 84 PHE A CA 1
ATOM 668 C C . PHE A 1 84 ? -1.653 3.987 -11.704 1.00 88.62 84 PHE A C 1
ATOM 670 O O . PHE A 1 84 ? -2.250 4.554 -10.791 1.00 88.62 84 PHE A O 1
ATOM 677 N N . CYS A 1 85 ? -0.374 3.612 -11.615 1.00 87.75 85 CYS A N 1
ATOM 678 C CA . CYS A 1 85 ? 0.479 3.824 -10.447 1.00 87.75 85 CYS A CA 1
ATOM 679 C C . CYS A 1 85 ? -0.245 3.455 -9.137 1.00 87.75 85 CYS A C 1
ATOM 681 O O . CYS A 1 85 ? -0.767 2.353 -8.996 1.00 87.75 85 CYS A O 1
ATOM 683 N N . GLU A 1 86 ? -0.350 4.385 -8.191 1.00 86.38 86 GLU A N 1
ATOM 684 C CA . GLU A 1 86 ? -0.899 4.175 -6.850 1.00 86.38 86 GLU A CA 1
ATOM 685 C C . GLU A 1 86 ? -2.393 3.835 -6.835 1.00 86.38 86 GLU A C 1
ATOM 687 O O . GLU A 1 86 ? -2.919 3.350 -5.832 1.00 86.38 86 GLU A O 1
ATOM 692 N N . LEU A 1 87 ? -3.094 4.040 -7.949 1.00 90.69 87 LEU A N 1
ATOM 693 C CA . LEU A 1 87 ? -4.501 3.689 -8.059 1.00 90.69 87 LEU A CA 1
ATOM 694 C C . LEU A 1 87 ? -4.716 2.166 -8.063 1.00 90.69 87 LEU A C 1
ATOM 696 O O . LEU A 1 87 ? -5.803 1.713 -7.698 1.00 90.69 87 LEU A O 1
ATOM 700 N N . THR A 1 88 ? -3.690 1.358 -8.370 1.00 92.81 88 THR A N 1
ATOM 701 C CA . THR A 1 88 ? -3.768 -0.104 -8.196 1.00 92.81 88 THR A CA 1
ATOM 702 C C . THR A 1 88 ? -3.951 -0.484 -6.727 1.00 92.81 88 THR A C 1
ATOM 704 O O . THR A 1 88 ? -4.756 -1.367 -6.428 1.00 92.81 88 THR A O 1
ATOM 707 N N . ALA A 1 89 ? -3.303 0.233 -5.800 1.00 92.38 89 ALA A N 1
ATOM 708 C CA . ALA A 1 89 ? -3.496 0.051 -4.363 1.00 92.38 89 ALA A CA 1
ATOM 709 C C . ALA A 1 89 ? -4.924 0.403 -3.934 1.00 92.38 89 ALA A C 1
ATOM 711 O O . ALA A 1 89 ? -5.513 -0.304 -3.116 1.00 92.38 89 ALA A O 1
ATOM 712 N N . TYR A 1 90 ? -5.497 1.471 -4.499 1.00 93.06 90 TYR A N 1
ATOM 713 C CA . TYR A 1 90 ? -6.874 1.877 -4.208 1.00 93.06 90 TYR A CA 1
ATOM 714 C C . TYR A 1 90 ? -7.887 0.844 -4.681 1.00 93.06 90 TYR A C 1
ATOM 716 O O . TYR A 1 90 ? -8.769 0.441 -3.922 1.00 93.06 90 TYR A O 1
ATOM 724 N N . TYR A 1 91 ? -7.727 0.373 -5.918 1.00 94.12 91 TYR A N 1
ATOM 725 C CA . TYR A 1 91 ? -8.563 -0.685 -6.465 1.00 94.12 91 TYR A CA 1
ATOM 726 C C . TYR A 1 91 ? -8.491 -1.944 -5.600 1.00 94.12 91 TYR A C 1
ATOM 728 O O . TYR A 1 91 ? -9.519 -2.500 -5.212 1.00 94.12 91 TYR A O 1
ATOM 736 N N . TRP A 1 92 ? -7.274 -2.359 -5.244 1.00 95.00 92 TRP A N 1
ATOM 737 C CA . TRP A 1 92 ? -7.055 -3.523 -4.400 1.00 95.00 92 TRP A CA 1
ATOM 738 C C . TRP A 1 92 ? -7.741 -3.374 -3.039 1.00 95.00 92 TRP A C 1
ATOM 740 O O . TRP A 1 92 ? -8.441 -4.284 -2.595 1.00 95.00 92 TRP A O 1
ATOM 750 N N . ALA A 1 93 ? -7.600 -2.212 -2.400 1.00 94.31 93 ALA A N 1
ATOM 751 C CA . ALA A 1 93 ? -8.223 -1.911 -1.117 1.00 94.31 93 ALA A CA 1
ATOM 752 C C . ALA A 1 93 ? -9.746 -2.032 -1.181 1.00 94.31 93 ALA A C 1
ATOM 754 O O . ALA A 1 93 ? -10.345 -2.688 -0.335 1.00 94.31 93 ALA A O 1
ATOM 755 N N . TRP A 1 94 ? -10.360 -1.447 -2.210 1.00 93.12 94 TRP A N 1
ATOM 756 C CA . TRP A 1 94 ? -11.805 -1.490 -2.413 1.00 93.12 94 TRP A CA 1
ATOM 757 C C . TRP A 1 94 ? -12.336 -2.919 -2.569 1.00 93.12 94 TRP A C 1
ATOM 759 O O . TRP A 1 94 ? -13.404 -3.241 -2.049 1.00 93.12 94 TRP A O 1
ATOM 769 N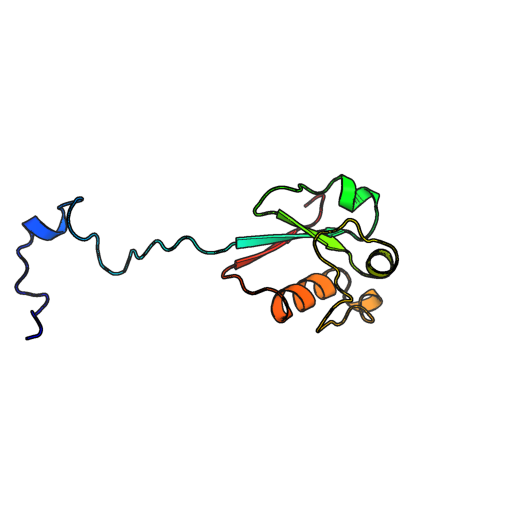 N . LYS A 1 95 ? -11.596 -3.786 -3.265 1.00 94.06 95 LYS A N 1
ATOM 770 C CA . LYS A 1 95 ? -12.025 -5.166 -3.521 1.00 94.06 95 LYS A CA 1
ATOM 771 C C . LYS A 1 95 ? -11.748 -6.125 -2.370 1.00 94.06 95 LYS A C 1
ATOM 773 O O . LYS A 1 95 ? -12.532 -7.044 -2.147 1.00 94.06 95 LYS A O 1
ATOM 778 N N . ASN A 1 96 ? -10.654 -5.923 -1.639 1.00 94.19 96 ASN A N 1
ATOM 779 C CA . ASN A 1 96 ? -10.147 -6.918 -0.692 1.00 94.19 96 ASN A CA 1
ATOM 780 C C . ASN A 1 96 ? -10.336 -6.515 0.781 1.00 94.19 96 ASN A C 1
ATOM 782 O O . ASN A 1 96 ? -10.378 -7.390 1.649 1.00 94.19 96 ASN A O 1
ATOM 786 N N . LEU A 1 97 ? -10.474 -5.222 1.100 1.00 92.88 97 LEU A N 1
ATOM 787 C CA . LEU A 1 97 ? -10.641 -4.758 2.479 1.00 92.88 97 LEU A CA 1
ATOM 788 C C . LEU A 1 97 ? -12.112 -4.524 2.824 1.00 92.88 97 LEU A C 1
ATOM 790 O O . LEU A 1 97 ? -12.841 -3.820 2.134 1.00 92.88 97 LEU A O 1
ATOM 794 N N . LYS A 1 98 ? -12.527 -5.071 3.969 1.00 90.88 98 LYS A N 1
ATOM 795 C CA . LYS A 1 98 ? -13.803 -4.746 4.611 1.00 90.88 98 LYS A CA 1
ATOM 796 C C . LYS A 1 98 ? -13.545 -3.765 5.750 1.00 90.88 98 LYS A C 1
ATOM 798 O O . LYS A 1 98 ? -13.122 -4.182 6.827 1.00 90.88 98 LYS A O 1
ATOM 803 N N . CYS A 1 99 ? -13.764 -2.482 5.499 1.00 89.38 99 CYS A N 1
ATOM 804 C CA . CYS A 1 99 ? -13.768 -1.435 6.517 1.00 89.38 99 CYS A CA 1
ATOM 805 C C . CYS A 1 99 ? -14.717 -0.304 6.109 1.00 89.38 99 CYS A C 1
ATOM 807 O O . CYS A 1 99 ? -15.103 -0.197 4.946 1.00 89.38 99 CYS A O 1
ATOM 809 N N . ASP A 1 100 ? -15.110 0.522 7.076 1.00 91.00 100 ASP A N 1
ATOM 810 C CA . ASP A 1 100 ? -16.061 1.614 6.847 1.00 91.00 100 ASP A CA 1
ATOM 811 C C . ASP A 1 100 ? -15.411 2.785 6.105 1.00 91.00 100 ASP A C 1
ATOM 813 O O . ASP A 1 100 ? -16.071 3.500 5.351 1.00 91.00 100 ASP A O 1
ATOM 817 N N . ILE A 1 101 ? -14.118 3.011 6.358 1.00 90.69 101 ILE A N 1
ATOM 818 C CA . ILE A 1 101 ? -13.349 4.122 5.799 1.00 90.69 101 ILE A CA 1
ATOM 819 C C . ILE A 1 101 ? -12.004 3.598 5.293 1.00 90.69 101 ILE A C 1
ATOM 821 O O . ILE A 1 101 ? -11.223 3.018 6.055 1.00 90.69 101 ILE A O 1
ATOM 825 N N . ILE A 1 102 ? -11.728 3.843 4.012 1.00 92.50 102 ILE A N 1
ATOM 826 C CA . ILE A 1 102 ? -10.440 3.571 3.364 1.00 92.50 102 ILE A CA 1
ATOM 827 C C . ILE A 1 102 ? -9.787 4.911 3.028 1.00 92.50 102 ILE A C 1
ATOM 829 O O . ILE A 1 102 ? -10.367 5.728 2.316 1.00 92.50 102 ILE A O 1
ATOM 833 N N . GLY A 1 103 ? -8.576 5.123 3.534 1.00 91.19 103 GLY A N 1
ATOM 834 C CA . GLY A 1 103 ? -7.697 6.220 3.142 1.00 91.19 103 GLY A CA 1
ATOM 835 C C . GLY A 1 103 ? -6.495 5.703 2.359 1.00 91.19 103 GLY A C 1
ATOM 836 O O . GLY A 1 103 ? -6.063 4.569 2.560 1.00 91.19 103 GLY A O 1
ATOM 837 N N . ILE A 1 104 ? -5.930 6.549 1.504 1.00 91.25 104 ILE A N 1
ATOM 838 C CA . ILE A 1 104 ? -4.628 6.327 0.875 1.00 91.25 104 ILE A CA 1
ATOM 839 C C . ILE A 1 104 ? -3.744 7.533 1.139 1.00 91.25 104 ILE A C 1
ATOM 841 O O . ILE A 1 104 ? -4.207 8.669 1.072 1.00 91.25 104 ILE A O 1
ATOM 845 N N . GLY A 1 105 ? -2.479 7.267 1.437 1.00 90.12 105 GLY A N 1
ATOM 846 C CA . GLY A 1 105 ? -1.447 8.277 1.587 1.00 90.12 105 GLY A CA 1
ATOM 847 C C . GLY A 1 105 ? -0.139 7.820 0.963 1.00 90.12 105 GLY A C 1
ATOM 848 O O . GLY A 1 105 ? 0.110 6.625 0.768 1.00 90.12 105 GLY A O 1
ATOM 849 N N . HIS A 1 106 ? 0.722 8.785 0.681 1.00 86.62 106 HIS A N 1
ATOM 850 C CA . HIS A 1 106 ? 2.104 8.492 0.352 1.00 86.62 106 HIS A CA 1
ATOM 851 C C . HIS A 1 106 ? 2.939 8.563 1.623 1.00 86.62 106 HIS A C 1
ATOM 853 O O . HIS A 1 106 ? 2.667 9.335 2.534 1.00 86.62 106 HIS A O 1
ATOM 859 N N . TYR A 1 107 ? 4.053 7.839 1.657 1.00 84.12 107 TYR A N 1
ATOM 860 C CA . TYR A 1 107 ? 4.996 7.904 2.780 1.00 84.12 107 TYR A CA 1
ATOM 861 C C . TYR A 1 107 ? 5.544 9.325 3.073 1.00 84.12 107 TYR A C 1
ATOM 863 O O . TYR A 1 107 ? 6.144 9.544 4.122 1.00 84.12 107 TYR A O 1
ATOM 871 N N . ARG A 1 108 ? 5.361 10.296 2.159 1.00 80.06 108 ARG A N 1
ATOM 872 C CA . ARG A 1 108 ? 5.797 11.703 2.293 1.00 80.06 108 ARG A CA 1
ATOM 873 C C . ARG A 1 108 ? 4.674 12.743 2.229 1.00 80.06 108 ARG A C 1
ATOM 875 O O . ARG A 1 108 ? 4.999 13.926 2.327 1.00 80.06 108 ARG A O 1
ATOM 882 N N . ARG A 1 109 ? 3.422 12.351 1.974 1.00 77.69 109 ARG A N 1
ATOM 883 C CA . ARG A 1 109 ? 2.285 13.268 1.784 1.00 77.69 109 ARG A CA 1
ATOM 884 C C . ARG A 1 109 ? 1.003 12.660 2.318 1.00 77.69 109 ARG A C 1
ATOM 886 O O . ARG A 1 109 ? 0.718 11.505 1.925 1.00 77.69 109 ARG A O 1
#

pLDDT: mean 80.12, std 15.77, range [39.97, 95.0]

Sequence (109 aa):
MELSIFDIPFSSLYDSTLIGPMWIKNGKKDMRILVVASSPKEEKMAFKKRPYYTISVGNYSKENNSCDFKDNVGENISDLNKNFCELT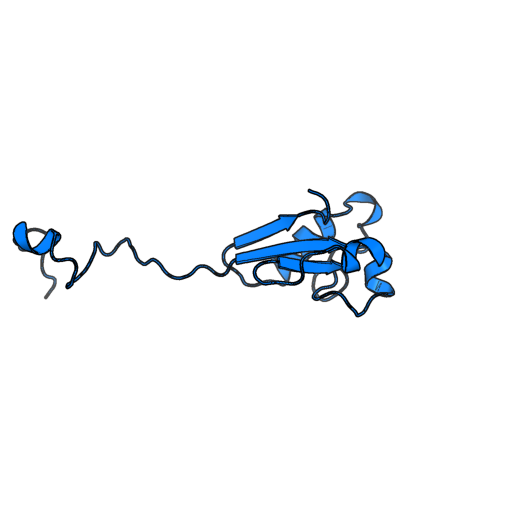AYYWAWKNLKCDIIGIGHYRR

Foldseek 3Di:
DDDDPVVDDPVVQPPPVPDPPPVPPVDPFLEAEEAEDADPVQVVLADPDPSYFYEYAAPRLVVDPSGPYYLPDDDFDRVCCVPCPCVRVVVSCVVPDDTPYYHYDYSVD

Radius of gyration: 21.71 Å; chains: 1; bounding box: 60×29×48 Å